Protein AF-A0A117P549-F1 (afdb_monomer_lite)

Secondary structure (DSSP, 8-state):
--EEEEESBTTBS-BTTB--EEEE----SSSS-----------S-------SSS------TT-PPP----PPPEEETTEEEEEEESEETTEE-----SS---EEEEEEPPPP---PPPP-

Organism: NCBI:txid146536

Foldseek 3Di:
DDKDWPAPDPVHQDDFQRRTDIDDDPDDCVVPVGDDDDDDDDPPDDDDDDDPDDDDDDAHPVRDDDPDDDFDWDDDPQKTKGWCAQDDPHDGHPDDDPGHDTDMDIDHDDPPPPPPDPDD

Sequence (120 aa):
MTVRRTLPHRTRTLIGAWCFADHYGPNDVAATRGMDVPPHPHTGLQTVSRLFSGEVEHTDSLGTPFQHHVPEPLRIDGAEIRVFLGSLAGDTSPVRTFTPLLGAEIVLATARDDHPSPGR

pLDDT: mean 89.38, std 12.5, range [43.31, 97.88]

InterPro domains:
  IPR003829 Pirin, N-terminal domain [PF02678] (3-64)
  IPR011051 RmlC-like cupin domain superfamily [SSF51182] (2-110)
  IPR014710 RmlC-like jelly roll fold [G3DSA:2.60.120.10] (1-80)

Radius of gyration: 18.49 Å; chains: 1; bounding box: 57×47×37 Å

Structure (mmCIF, N/CA/C/O backbone):
data_AF-A0A117P549-F1
#
_entry.id   AF-A0A117P549-F1
#
loop_
_atom_site.group_PDB
_atom_site.id
_atom_site.type_symbol
_atom_site.label_atom_id
_atom_site.label_alt_id
_atom_site.label_comp_id
_atom_site.label_asym_id
_atom_site.label_entity_id
_atom_site.label_seq_id
_atom_site.pdbx_PDB_ins_code
_atom_site.Cartn_x
_atom_site.Cartn_y
_atom_site.Cartn_z
_atom_site.occupancy
_atom_site.B_iso_or_equiv
_atom_site.auth_seq_id
_atom_site.auth_comp_id
_atom_site.auth_asym_id
_atom_site.auth_atom_id
_atom_site.pdbx_PDB_model_num
ATOM 1 N N . MET A 1 1 ? -0.334 -9.381 -15.496 1.00 83.31 1 MET A N 1
ATOM 2 C CA . MET A 1 1 ? -1.023 -9.403 -14.187 1.00 83.31 1 MET A CA 1
ATOM 3 C C . MET A 1 1 ? -2.208 -8.445 -14.224 1.00 83.31 1 MET A C 1
ATOM 5 O O . MET A 1 1 ? -2.110 -7.431 -14.908 1.00 83.31 1 MET A O 1
ATOM 9 N N . THR A 1 2 ? -3.317 -8.747 -13.547 1.00 88.69 2 THR A N 1
ATOM 10 C CA . THR A 1 2 ? -4.455 -7.815 -13.450 1.00 88.69 2 THR A CA 1
ATOM 11 C C . THR A 1 2 ? -4.178 -6.786 -12.360 1.00 88.69 2 THR A C 1
ATOM 13 O O . THR A 1 2 ? -3.831 -7.160 -11.242 1.00 88.69 2 THR A O 1
ATOM 16 N N . VAL A 1 3 ? -4.366 -5.504 -12.672 1.00 93.12 3 VAL A N 1
ATOM 17 C CA . VAL A 1 3 ? -4.190 -4.393 -11.726 1.00 93.12 3 VAL A CA 1
ATOM 18 C C . VAL A 1 3 ? -5.505 -3.637 -11.606 1.00 93.12 3 VAL A C 1
ATOM 20 O O . VAL A 1 3 ? -6.098 -3.257 -12.616 1.00 93.12 3 VAL A O 1
ATOM 23 N N . ARG A 1 4 ? -5.977 -3.431 -10.376 1.00 95.44 4 ARG A N 1
ATOM 24 C CA . ARG A 1 4 ? -7.159 -2.618 -10.070 1.00 95.44 4 ARG A CA 1
ATOM 25 C C . ARG A 1 4 ? -6.724 -1.367 -9.322 1.00 95.44 4 ARG A C 1
ATOM 27 O O . ARG A 1 4 ? -6.183 -1.475 -8.225 1.00 95.44 4 ARG A O 1
ATOM 34 N N . ARG A 1 5 ? -6.993 -0.197 -9.900 1.00 96.88 5 ARG A N 1
ATOM 35 C CA . ARG A 1 5 ? -6.674 1.095 -9.288 1.00 96.88 5 ARG A CA 1
ATOM 36 C C . ARG A 1 5 ? -7.816 1.607 -8.424 1.00 96.88 5 ARG A C 1
ATOM 38 O O . ARG A 1 5 ? -8.927 1.791 -8.916 1.00 96.88 5 ARG A O 1
ATOM 45 N N . THR A 1 6 ? -7.516 1.884 -7.161 1.00 96.69 6 THR A N 1
ATOM 46 C CA . THR A 1 6 ? -8.435 2.498 -6.192 1.00 96.69 6 THR A CA 1
ATOM 47 C C . THR A 1 6 ? -8.219 4.008 -6.099 1.00 96.69 6 THR A C 1
ATOM 49 O O . THR A 1 6 ? -9.191 4.760 -6.033 1.00 96.69 6 THR A O 1
ATOM 52 N N . LEU A 1 7 ? -6.959 4.460 -6.111 1.00 97.75 7 LEU A N 1
ATOM 53 C CA . LEU A 1 7 ? -6.581 5.876 -6.130 1.00 97.75 7 LEU A CA 1
ATOM 54 C C . LEU A 1 7 ? -5.518 6.138 -7.209 1.00 97.75 7 LEU A C 1
ATOM 56 O O . LEU A 1 7 ? -4.622 5.310 -7.374 1.00 97.75 7 LEU A O 1
ATOM 60 N N . PRO A 1 8 ? -5.553 7.298 -7.883 1.00 97.62 8 PRO A N 1
ATOM 61 C CA . PRO A 1 8 ? -6.646 8.271 -7.876 1.00 97.62 8 PRO A CA 1
ATOM 62 C C . PRO A 1 8 ? -7.892 7.741 -8.608 1.00 97.62 8 PRO A C 1
ATOM 64 O O . PRO A 1 8 ? -7.797 6.963 -9.555 1.00 97.62 8 PRO A O 1
ATOM 67 N N . HIS A 1 9 ? -9.070 8.205 -8.195 1.00 96.75 9 HIS A N 1
ATOM 68 C CA . HIS A 1 9 ? -10.345 7.968 -8.870 1.00 96.75 9 HIS A CA 1
ATOM 69 C C . HIS A 1 9 ? -11.087 9.297 -9.079 1.00 96.75 9 HIS A C 1
ATOM 71 O O . HIS A 1 9 ? -10.881 10.251 -8.330 1.00 96.75 9 HIS A O 1
ATOM 77 N N . ARG A 1 10 ? -11.999 9.372 -10.063 1.00 95.94 10 ARG A N 1
ATOM 78 C CA . ARG A 1 10 ? -12.705 10.621 -10.439 1.00 95.94 10 ARG A CA 1
ATOM 79 C C . ARG A 1 10 ? -13.374 11.355 -9.268 1.00 95.94 10 ARG A C 1
ATOM 81 O O . ARG A 1 10 ? -13.478 12.571 -9.287 1.00 95.94 10 ARG A O 1
ATOM 88 N N . THR A 1 11 ? -13.849 10.613 -8.267 1.00 96.81 11 THR A N 1
ATOM 89 C CA . THR A 1 11 ? -14.560 11.151 -7.096 1.00 96.81 11 THR A CA 1
ATOM 90 C C . THR A 1 11 ? -13.676 11.301 -5.861 1.00 96.81 11 THR A C 1
ATOM 92 O O . THR A 1 11 ? -14.129 11.847 -4.860 1.00 96.81 11 THR A O 1
ATOM 95 N N . ARG A 1 12 ? -12.440 10.788 -5.895 1.00 96.88 12 ARG A N 1
ATOM 96 C CA . ARG A 1 12 ? -11.494 10.862 -4.782 1.00 96.88 12 ARG A CA 1
ATOM 97 C C . ARG A 1 12 ? -10.077 10.619 -5.276 1.00 96.88 12 ARG A C 1
ATOM 99 O O . ARG A 1 12 ? -9.736 9.517 -5.701 1.00 96.88 12 ARG A O 1
ATOM 106 N N . THR A 1 13 ? -9.257 11.654 -5.196 1.00 97.06 13 THR A N 1
ATOM 107 C CA . THR A 1 13 ? -7.859 11.623 -5.636 1.00 97.06 13 THR A CA 1
ATOM 108 C C . THR A 1 13 ? -6.899 11.280 -4.502 1.00 97.06 13 THR A C 1
ATOM 110 O O . THR A 1 13 ? -5.872 10.670 -4.769 1.00 97.06 13 THR A O 1
ATOM 113 N N . LEU A 1 14 ? -7.249 11.620 -3.254 1.00 97.31 14 LEU A N 1
ATOM 114 C CA . LEU A 1 14 ? -6.416 11.434 -2.064 1.00 97.31 14 LEU A CA 1
ATOM 115 C C . LEU A 1 14 ? -7.214 10.852 -0.883 1.00 97.31 14 LEU A C 1
ATOM 117 O O . LEU A 1 14 ? -8.428 11.052 -0.781 1.00 97.31 14 LEU A O 1
ATOM 121 N N . ILE A 1 15 ? -6.510 10.206 0.050 1.00 96.94 15 ILE A N 1
ATOM 122 C CA . ILE A 1 15 ? -6.958 9.943 1.430 1.00 96.94 15 ILE A CA 1
ATOM 123 C C . ILE A 1 15 ? -5.795 10.288 2.366 1.00 96.94 15 ILE A C 1
ATOM 125 O O . ILE A 1 15 ? -4.831 9.533 2.464 1.00 96.94 15 ILE A O 1
ATOM 129 N N . GLY A 1 16 ? -5.847 11.437 3.045 1.00 95.75 16 GLY A N 1
ATOM 130 C CA . GLY A 1 16 ? -4.652 11.953 3.724 1.00 95.75 16 GLY A CA 1
ATOM 131 C C . GLY A 1 16 ? -3.499 12.096 2.721 1.00 95.75 16 GLY A C 1
ATOM 132 O O . GLY A 1 16 ? -3.707 12.646 1.640 1.00 95.75 16 GLY A O 1
ATOM 133 N N . ALA A 1 17 ? -2.318 11.558 3.041 1.00 96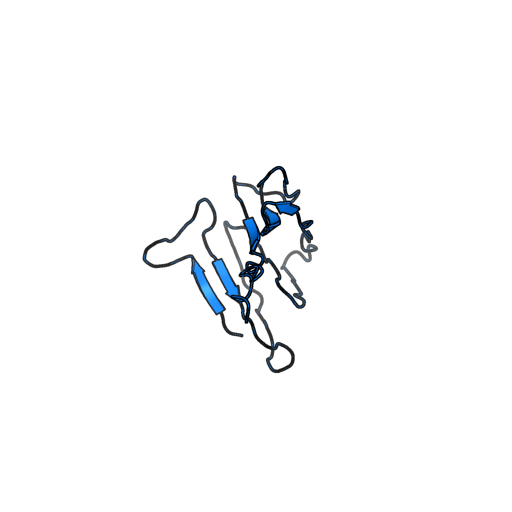.25 17 ALA A N 1
ATOM 134 C CA . ALA A 1 17 ? -1.179 11.551 2.115 1.00 96.25 17 ALA A CA 1
ATOM 135 C C . ALA A 1 17 ? -1.176 10.364 1.120 1.00 96.25 17 ALA A C 1
ATOM 137 O O . ALA A 1 17 ? -0.289 10.286 0.271 1.00 96.25 17 ALA A O 1
ATOM 138 N N . TRP A 1 18 ? -2.161 9.454 1.172 1.00 97.50 18 TRP A N 1
ATOM 139 C CA . TRP A 1 18 ? -2.321 8.401 0.163 1.00 97.50 18 TRP A CA 1
ATOM 140 C C . TRP A 1 18 ? -2.802 9.011 -1.154 1.00 97.50 18 TRP A C 1
ATOM 142 O O . TRP A 1 18 ? -3.971 9.379 -1.276 1.00 97.50 18 TRP A O 1
ATOM 152 N N . CYS A 1 19 ? -1.909 9.109 -2.138 1.00 96.94 19 CYS A N 1
ATOM 153 C CA . CYS A 1 19 ? -2.204 9.684 -3.454 1.00 96.94 19 CYS A CA 1
ATOM 154 C C . CYS A 1 19 ? -2.359 8.654 -4.579 1.00 96.94 19 CYS A C 1
ATOM 156 O O . CYS A 1 19 ? -2.773 8.996 -5.687 1.00 96.94 19 CYS A O 1
ATOM 158 N N . PHE A 1 20 ? -2.048 7.392 -4.291 1.00 97.88 20 PHE A N 1
ATOM 159 C CA . PHE A 1 20 ? -2.083 6.296 -5.245 1.00 97.88 20 PHE A CA 1
ATOM 160 C C . PHE A 1 20 ? -2.295 4.973 -4.506 1.00 97.88 20 PHE A C 1
ATOM 162 O O . PHE A 1 20 ? -1.714 4.763 -3.442 1.00 97.88 20 PHE A O 1
ATOM 169 N N . ALA A 1 21 ? -3.132 4.090 -5.050 1.00 97.75 21 ALA A N 1
ATOM 170 C CA . ALA A 1 21 ? -3.383 2.774 -4.471 1.00 97.75 21 ALA A CA 1
ATOM 171 C C . ALA A 1 21 ? -3.831 1.793 -5.557 1.00 97.75 21 ALA A C 1
ATOM 173 O O . ALA A 1 21 ? -4.922 1.947 -6.113 1.00 97.75 21 ALA A O 1
ATOM 174 N N . ASP A 1 22 ? -3.012 0.772 -5.800 1.00 97.12 22 ASP A N 1
ATOM 175 C CA . ASP A 1 22 ? -3.279 -0.316 -6.741 1.00 97.12 22 ASP A CA 1
ATOM 176 C C . ASP A 1 22 ? -3.339 -1.660 -6.004 1.00 97.12 22 ASP A C 1
ATOM 178 O O . ASP A 1 22 ? -2.534 -1.936 -5.116 1.00 97.12 22 ASP A O 1
ATOM 182 N N . HIS A 1 23 ? -4.277 -2.516 -6.410 1.00 96.06 23 HIS A N 1
ATOM 183 C CA . HIS A 1 23 ? -4.351 -3.919 -6.013 1.00 96.06 23 HIS A CA 1
ATOM 184 C C . HIS A 1 23 ? -3.960 -4.787 -7.212 1.00 96.06 23 HIS A C 1
ATOM 186 O O . HIS A 1 23 ? -4.644 -4.802 -8.239 1.00 96.06 23 HIS A O 1
ATOM 192 N N . TYR A 1 24 ? -2.870 -5.534 -7.060 1.00 93.75 24 TYR A N 1
ATOM 193 C CA . TYR A 1 24 ? -2.371 -6.488 -8.042 1.00 93.75 24 TYR A CA 1
ATOM 194 C C . TYR A 1 24 ? -2.887 -7.900 -7.732 1.00 93.75 24 TYR A C 1
ATOM 196 O O . TYR A 1 24 ? -2.667 -8.411 -6.638 1.00 93.75 24 TYR A O 1
ATOM 204 N N . GLY A 1 25 ? -3.550 -8.548 -8.693 1.00 91.94 25 GLY A N 1
ATOM 205 C CA . GLY A 1 25 ? -4.054 -9.916 -8.538 1.00 91.94 25 GLY A CA 1
ATOM 206 C C . GLY A 1 25 ? -5.458 -10.036 -7.917 1.00 91.94 25 GLY A C 1
ATOM 207 O O . GLY A 1 25 ? -6.276 -9.118 -8.054 1.00 91.94 25 GLY A O 1
ATOM 208 N N . PRO A 1 26 ? -5.792 -11.195 -7.315 1.00 91.75 26 PRO A N 1
ATOM 209 C CA . PRO A 1 26 ? -4.972 -12.410 -7.255 1.00 91.75 26 PRO A CA 1
ATOM 210 C C . PRO A 1 26 ? -4.731 -12.998 -8.655 1.00 91.75 26 PRO A C 1
ATOM 212 O O . PRO A 1 26 ? -5.613 -12.970 -9.512 1.00 91.75 26 PRO A O 1
ATOM 215 N N . ASN A 1 27 ? -3.527 -13.509 -8.905 1.00 88.69 27 ASN A N 1
ATOM 216 C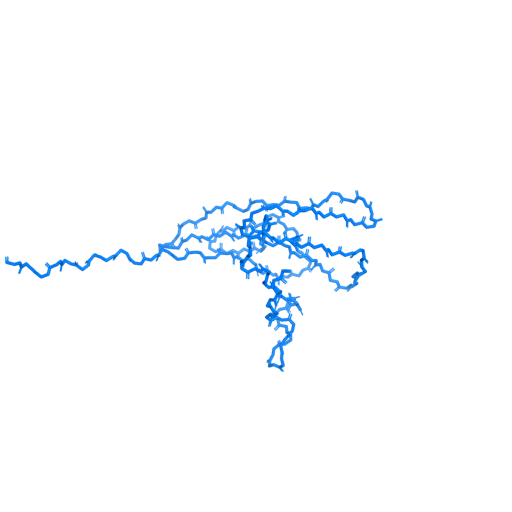 CA . ASN A 1 27 ? -3.169 -14.207 -10.138 1.00 88.69 27 ASN A CA 1
ATOM 217 C C . ASN A 1 27 ? -2.239 -15.376 -9.799 1.00 88.69 27 ASN A C 1
ATOM 219 O O . ASN A 1 27 ? -1.391 -15.241 -8.922 1.00 88.69 27 ASN A O 1
ATOM 223 N N . ASP A 1 28 ? -2.363 -16.485 -10.527 1.00 88.44 28 ASP A N 1
ATOM 224 C CA . ASP A 1 28 ? -1.338 -17.526 -10.525 1.00 88.44 28 ASP A CA 1
ATOM 225 C C . ASP A 1 28 ? -0.108 -17.002 -11.284 1.00 88.44 28 ASP A C 1
ATOM 227 O O . ASP A 1 28 ? -0.135 -16.797 -12.503 1.00 88.44 28 ASP A O 1
ATOM 231 N N . VAL A 1 29 ? 0.955 -16.702 -10.541 1.00 86.38 29 VAL A N 1
ATOM 232 C CA . VAL A 1 29 ? 2.215 -16.183 -11.088 1.00 86.38 29 VAL A CA 1
ATOM 233 C C . VAL A 1 29 ? 3.125 -17.278 -11.636 1.00 86.38 29 VAL A C 1
ATOM 235 O O . VAL A 1 29 ? 4.099 -16.944 -12.289 1.00 86.38 29 VAL A O 1
ATOM 238 N N . ALA A 1 30 ? 2.821 -18.561 -11.422 1.00 85.38 30 ALA A N 1
ATOM 239 C CA . ALA A 1 30 ? 3.507 -19.650 -12.116 1.00 85.38 30 ALA A CA 1
ATOM 240 C C . ALA A 1 30 ? 2.935 -19.839 -13.531 1.00 85.38 30 ALA A C 1
ATOM 242 O O . ALA A 1 30 ? 3.664 -20.151 -14.470 1.00 85.38 30 ALA A O 1
ATOM 243 N N . ALA A 1 31 ? 1.630 -19.602 -13.697 1.00 86.94 31 ALA A N 1
ATOM 244 C CA . ALA A 1 31 ? 0.952 -19.641 -14.994 1.00 86.94 31 ALA A CA 1
ATOM 245 C C . ALA A 1 31 ? 1.031 -18.315 -15.779 1.00 86.94 31 ALA A C 1
ATOM 247 O O . ALA A 1 31 ? 0.660 -18.254 -16.952 1.00 86.94 31 ALA A O 1
ATOM 248 N N . THR A 1 32 ? 1.487 -17.232 -15.147 1.00 79.38 32 THR A N 1
ATOM 249 C CA . THR A 1 32 ? 1.677 -15.917 -15.777 1.00 79.38 32 THR A CA 1
ATOM 250 C C . THR A 1 32 ? 3.121 -15.453 -15.595 1.00 79.38 32 THR A C 1
ATOM 252 O O . THR A 1 32 ? 3.864 -16.035 -14.829 1.00 79.38 32 THR A O 1
ATOM 255 N N . ARG A 1 33 ? 3.557 -14.381 -16.266 1.00 82.88 33 ARG A N 1
ATOM 256 C CA . ARG A 1 33 ? 4.902 -13.808 -16.030 1.00 82.88 33 ARG A CA 1
ATOM 257 C C . ARG A 1 33 ? 5.005 -13.019 -14.706 1.00 82.88 33 ARG A C 1
ATOM 259 O O . ARG A 1 33 ? 6.024 -12.397 -14.444 1.00 82.88 33 ARG A O 1
ATOM 266 N N . GLY A 1 34 ? 3.944 -12.985 -13.896 1.00 87.69 34 GLY A N 1
ATOM 267 C CA . GLY A 1 34 ? 3.893 -12.165 -12.685 1.00 87.69 34 GLY A CA 1
ATOM 268 C C . GLY A 1 34 ? 3.955 -10.657 -12.963 1.00 87.69 34 GLY A C 1
ATOM 269 O O . GLY A 1 34 ? 3.470 -10.173 -13.995 1.00 87.69 34 GLY A O 1
ATOM 270 N N . MET A 1 35 ? 4.493 -9.916 -11.994 1.00 90.12 35 MET A N 1
ATOM 271 C CA . MET A 1 35 ? 4.798 -8.490 -12.097 1.00 90.12 35 MET A CA 1
ATOM 272 C C . MET A 1 35 ? 6.221 -8.325 -12.647 1.00 90.12 35 MET A C 1
ATOM 274 O O . MET A 1 35 ? 7.167 -8.789 -12.027 1.00 90.12 35 MET A O 1
ATOM 278 N N . ASP A 1 36 ? 6.362 -7.643 -13.784 1.00 91.56 36 ASP A N 1
ATOM 279 C CA . ASP A 1 36 ? 7.651 -7.275 -14.384 1.00 91.56 36 ASP A CA 1
ATOM 280 C C . ASP A 1 36 ? 7.576 -5.783 -14.734 1.00 91.56 36 ASP A C 1
ATOM 282 O O . ASP A 1 36 ? 6.900 -5.391 -15.692 1.00 91.56 36 ASP A O 1
ATOM 286 N N . VAL A 1 37 ? 8.141 -4.940 -13.865 1.00 92.75 37 VAL A N 1
ATOM 287 C CA . VAL A 1 37 ? 8.048 -3.477 -13.955 1.00 92.75 37 VAL A CA 1
ATOM 288 C C . VAL A 1 37 ? 9.437 -2.917 -14.268 1.00 92.75 37 VAL A C 1
ATOM 290 O O . VAL A 1 37 ? 10.304 -2.945 -13.394 1.00 92.75 37 VAL A O 1
ATOM 293 N N . PRO A 1 38 ? 9.662 -2.382 -15.485 1.00 95.00 38 PRO A N 1
ATOM 294 C CA . PRO A 1 38 ? 10.951 -1.814 -15.865 1.00 95.00 38 PRO A CA 1
ATOM 295 C C . PRO A 1 38 ? 11.358 -0.615 -14.993 1.00 95.00 38 PRO A C 1
ATOM 297 O O . PRO A 1 38 ? 10.496 0.012 -14.363 1.00 95.00 38 PRO A O 1
ATOM 300 N N . PRO A 1 39 ? 12.649 -0.228 -15.002 1.00 96.31 39 PRO A N 1
ATOM 301 C CA . PRO A 1 39 ? 13.116 0.976 -14.324 1.00 96.31 39 PRO A CA 1
ATOM 302 C C . PRO A 1 39 ? 12.290 2.211 -14.703 1.00 96.31 39 PRO A C 1
ATOM 304 O O . PRO A 1 39 ? 12.100 2.510 -15.883 1.00 96.31 39 PRO A O 1
ATOM 307 N N . HIS A 1 40 ? 11.806 2.936 -13.697 1.00 96.94 40 HIS A N 1
ATOM 308 C CA . HIS A 1 40 ? 11.028 4.159 -13.873 1.00 96.94 40 HIS A CA 1
ATOM 309 C C . HIS A 1 40 ? 11.234 5.104 -12.679 1.00 96.94 40 HIS A C 1
ATOM 311 O O . HIS A 1 40 ? 11.465 4.639 -11.560 1.00 96.94 40 HIS A O 1
ATOM 317 N N . PRO A 1 41 ? 11.172 6.429 -12.892 1.00 96.38 41 PRO A N 1
ATOM 318 C CA . PRO A 1 41 ? 11.383 7.395 -11.824 1.00 96.38 41 PRO A CA 1
ATOM 319 C C . PRO A 1 41 ? 10.110 7.635 -11.003 1.00 96.38 41 PRO A C 1
ATOM 321 O O . PRO A 1 41 ? 8.994 7.572 -11.519 1.00 96.38 41 PRO A O 1
ATOM 324 N N . HIS A 1 42 ? 10.306 8.031 -9.746 1.00 95.25 42 HIS A N 1
ATOM 325 C CA . HIS A 1 42 ? 9.291 8.647 -8.889 1.00 95.25 42 HIS A CA 1
ATOM 326 C C . HIS A 1 42 ? 9.841 9.942 -8.299 1.00 95.25 42 HIS A C 1
ATOM 328 O O . HIS A 1 42 ? 11.050 10.094 -8.133 1.00 95.25 42 HIS A O 1
ATOM 334 N N . THR A 1 43 ? 8.960 10.879 -7.963 1.00 96.31 43 THR A N 1
ATOM 335 C CA . THR A 1 43 ? 9.334 12.109 -7.257 1.00 96.31 43 THR A CA 1
ATOM 336 C C . THR A 1 43 ? 8.204 12.566 -6.344 1.00 96.31 43 THR A C 1
ATOM 338 O O . THR A 1 43 ? 7.032 12.345 -6.646 1.00 96.31 43 THR A O 1
ATOM 341 N N . GLY A 1 44 ? 8.554 13.186 -5.216 1.00 94.69 44 GLY A N 1
ATOM 342 C CA . GLY A 1 44 ? 7.586 13.761 -4.278 1.00 94.69 44 GLY A CA 1
ATOM 343 C C . GLY A 1 44 ? 6.694 12.752 -3.541 1.00 94.69 44 GLY A C 1
ATOM 344 O O . GLY A 1 44 ? 5.655 13.152 -3.024 1.00 94.69 44 GLY A O 1
ATOM 345 N N . LEU A 1 45 ? 7.062 11.465 -3.495 1.00 95.19 45 LEU A N 1
ATOM 346 C CA . LEU A 1 45 ? 6.270 10.409 -2.852 1.00 95.19 45 LEU A CA 1
ATOM 347 C C . LEU A 1 45 ? 7.137 9.315 -2.211 1.00 95.19 45 LEU A C 1
ATOM 349 O O . LEU A 1 45 ? 8.335 9.222 -2.477 1.00 95.19 45 LEU A O 1
ATOM 353 N N . GLN A 1 46 ? 6.505 8.479 -1.382 1.00 92.94 46 GLN A N 1
ATOM 354 C CA . GLN A 1 46 ? 7.043 7.204 -0.901 1.00 92.94 46 GLN A CA 1
ATOM 355 C C . GLN A 1 46 ? 6.173 6.060 -1.432 1.00 92.94 46 GLN A C 1
ATOM 357 O O . GLN A 1 46 ? 4.945 6.155 -1.389 1.00 92.94 46 GLN A O 1
ATOM 362 N N . THR A 1 47 ? 6.797 4.975 -1.890 1.00 94.12 47 THR A N 1
ATOM 363 C CA . THR A 1 47 ? 6.090 3.773 -2.354 1.00 94.12 47 THR A CA 1
ATOM 364 C C . THR A 1 47 ? 6.067 2.722 -1.253 1.00 94.12 47 THR A C 1
ATOM 366 O O . THR A 1 47 ? 7.084 2.458 -0.616 1.00 94.12 47 THR A O 1
ATOM 369 N N . VAL A 1 48 ? 4.906 2.106 -1.044 1.00 94.69 48 VAL A N 1
ATOM 370 C CA . VAL A 1 48 ? 4.705 1.033 -0.066 1.00 94.69 48 VAL A CA 1
ATOM 371 C C . VAL A 1 48 ? 4.067 -0.149 -0.781 1.00 94.69 48 VAL A C 1
ATOM 373 O O . VAL A 1 48 ? 3.040 0.011 -1.438 1.00 94.69 48 VAL A O 1
ATOM 376 N N . SER A 1 49 ? 4.648 -1.336 -0.608 1.00 94.25 49 SER A N 1
ATOM 377 C CA . SER A 1 49 ? 4.124 -2.594 -1.146 1.00 94.25 49 SER A CA 1
ATOM 378 C C . SER A 1 49 ? 3.742 -3.527 0.003 1.00 94.25 49 SER A C 1
ATOM 380 O O . SER A 1 49 ? 4.611 -4.012 0.724 1.00 94.25 49 SER A O 1
ATOM 382 N N . ARG A 1 50 ? 2.442 -3.801 0.176 1.00 94.62 50 ARG A N 1
ATOM 383 C CA . ARG A 1 50 ? 1.940 -4.839 1.094 1.00 94.62 50 ARG A CA 1
ATOM 384 C C . ARG A 1 50 ? 1.703 -6.124 0.304 1.00 94.62 50 ARG A C 1
ATOM 386 O O . ARG A 1 50 ? 0.805 -6.179 -0.532 1.00 94.62 50 ARG A O 1
ATOM 393 N N . LEU A 1 51 ? 2.495 -7.155 0.587 1.00 93.75 51 LEU A N 1
ATOM 394 C CA . LEU A 1 51 ? 2.419 -8.437 -0.112 1.00 93.75 51 LEU A CA 1
ATOM 395 C C . LEU A 1 51 ? 1.506 -9.436 0.611 1.00 93.75 51 LEU A C 1
ATOM 397 O O . LEU A 1 51 ? 1.859 -9.945 1.671 1.00 93.75 51 LEU A O 1
ATOM 401 N N . PHE A 1 52 ? 0.342 -9.738 0.039 1.00 91.81 52 PHE A N 1
ATOM 402 C CA . PHE A 1 52 ? -0.586 -10.717 0.621 1.00 91.81 52 PHE A CA 1
ATOM 403 C C . PHE A 1 52 ? -0.042 -12.153 0.565 1.00 91.81 52 PHE A C 1
ATOM 405 O O . PHE A 1 52 ? -0.176 -12.901 1.527 1.00 91.81 52 PHE A O 1
ATOM 412 N N . SER A 1 53 ? 0.566 -12.538 -0.559 1.00 90.12 53 SER A N 1
ATOM 413 C CA . SER A 1 53 ? 1.198 -13.846 -0.772 1.00 90.12 53 SER A CA 1
ATOM 414 C C . SER A 1 53 ? 2.203 -13.769 -1.925 1.00 90.12 53 SER A C 1
ATOM 416 O O . SER A 1 53 ? 2.114 -12.859 -2.753 1.00 90.12 53 SER A O 1
ATOM 418 N N . GLY A 1 54 ? 3.132 -14.724 -1.983 1.00 91.38 54 GLY A N 1
ATOM 419 C CA . GLY A 1 54 ? 4.195 -14.772 -2.988 1.00 91.38 54 GLY A CA 1
ATOM 420 C C . GLY A 1 54 ? 5.438 -13.989 -2.573 1.00 91.38 54 GLY A C 1
ATOM 421 O O . GLY A 1 54 ? 5.668 -13.765 -1.386 1.00 91.38 54 GLY A O 1
ATOM 422 N N . GLU A 1 55 ? 6.225 -13.576 -3.565 1.00 90.62 55 GLU A N 1
ATOM 423 C CA . GLU A 1 55 ? 7.497 -12.871 -3.392 1.00 90.62 55 GLU A CA 1
ATOM 424 C C . GLU A 1 55 ? 7.587 -11.698 -4.376 1.00 90.62 55 GLU A C 1
ATOM 426 O O . GLU A 1 55 ? 6.989 -11.728 -5.455 1.00 90.62 55 GLU A O 1
ATOM 431 N N . VAL A 1 56 ? 8.318 -10.650 -3.990 1.00 90.00 56 VAL A N 1
ATOM 432 C CA . VAL A 1 56 ? 8.600 -9.485 -4.835 1.00 90.00 56 VAL A CA 1
ATOM 433 C C . VAL A 1 56 ? 10.056 -9.094 -4.643 1.00 90.00 56 VAL A C 1
ATOM 435 O O . VAL A 1 56 ? 10.490 -8.838 -3.521 1.00 90.00 56 VAL A O 1
ATOM 438 N N . GLU A 1 57 ? 10.785 -9.003 -5.748 1.00 90.94 57 GLU A N 1
ATOM 439 C CA . GLU A 1 57 ? 12.110 -8.398 -5.786 1.00 90.94 57 GLU A CA 1
ATOM 440 C C . GLU A 1 57 ? 11.985 -6.914 -6.147 1.00 90.94 57 GLU A C 1
ATOM 442 O O . GLU A 1 57 ? 11.207 -6.530 -7.024 1.00 90.94 57 GLU A O 1
ATOM 447 N N . HIS A 1 58 ? 12.742 -6.066 -5.453 1.00 91.12 58 HIS A N 1
ATOM 448 C CA . HIS A 1 58 ? 12.808 -4.638 -5.728 1.00 91.12 58 HIS A CA 1
ATOM 449 C C . HIS A 1 58 ? 14.259 -4.215 -5.934 1.00 91.12 58 HIS A C 1
ATOM 451 O O . HIS A 1 58 ? 15.124 -4.504 -5.109 1.00 91.12 58 HIS A O 1
ATOM 457 N N . THR A 1 59 ? 14.502 -3.485 -7.018 1.00 91.25 59 THR A N 1
ATOM 458 C CA . THR A 1 59 ? 15.787 -2.854 -7.317 1.00 91.25 59 THR A CA 1
ATOM 459 C C . THR A 1 59 ? 15.545 -1.384 -7.628 1.00 91.25 59 THR A C 1
ATOM 461 O O . THR A 1 59 ? 14.657 -1.052 -8.415 1.00 91.25 59 THR A O 1
ATOM 464 N N . ASP A 1 60 ? 16.345 -0.507 -7.026 1.00 92.50 60 ASP A N 1
ATOM 465 C CA . ASP A 1 60 ? 16.310 0.933 -7.266 1.00 92.50 60 ASP A CA 1
ATOM 466 C C . ASP A 1 60 ? 17.632 1.451 -7.857 1.00 92.50 60 ASP A C 1
ATOM 468 O O . ASP A 1 60 ? 18.621 0.727 -7.985 1.00 92.50 60 ASP A O 1
ATOM 472 N N . SER A 1 61 ? 17.649 2.728 -8.245 1.00 93.12 61 SER A N 1
ATOM 473 C CA . SER A 1 61 ? 18.829 3.377 -8.827 1.00 93.12 61 SER A CA 1
ATOM 474 C C . SER A 1 61 ? 19.956 3.647 -7.826 1.00 93.12 61 SER A C 1
ATOM 476 O O . SER A 1 61 ? 21.039 4.051 -8.240 1.00 93.12 61 SER A O 1
ATOM 478 N N . LEU A 1 62 ? 19.704 3.501 -6.524 1.00 91.69 62 LEU A N 1
ATOM 479 C CA . LEU A 1 62 ? 20.684 3.733 -5.462 1.00 91.69 62 LEU A CA 1
ATOM 480 C C . LEU A 1 62 ? 21.333 2.427 -4.979 1.00 91.69 62 LEU A C 1
ATOM 482 O O . LEU A 1 62 ? 22.276 2.483 -4.194 1.00 91.69 62 LEU A O 1
ATOM 486 N N . GLY A 1 63 ? 20.833 1.266 -5.415 1.00 84.38 63 GLY A N 1
ATOM 487 C CA . GLY A 1 63 ? 21.249 -0.040 -4.906 1.00 84.38 63 GLY A CA 1
ATOM 488 C C . GLY A 1 63 ? 20.942 -0.217 -3.416 1.00 84.38 63 GLY A C 1
ATOM 489 O O . GLY A 1 63 ? 21.621 -0.990 -2.739 1.00 84.38 63 GLY A O 1
ATOM 490 N N . THR A 1 64 ? 19.978 0.539 -2.878 1.00 77.00 64 THR A N 1
ATOM 491 C CA . THR A 1 64 ? 19.669 0.536 -1.443 1.00 77.00 64 THR A CA 1
ATOM 492 C C . THR A 1 64 ? 18.799 -0.677 -1.099 1.00 77.00 64 THR A C 1
ATOM 494 O O . THR A 1 64 ? 17.891 -1.016 -1.859 1.00 77.00 64 THR A O 1
ATOM 497 N N . PRO A 1 65 ? 19.034 -1.357 0.039 1.00 67.44 65 PRO A N 1
ATOM 498 C CA . PRO A 1 65 ? 18.157 -2.437 0.466 1.00 67.44 65 PRO A CA 1
ATOM 499 C C . PRO A 1 65 ? 16.757 -1.907 0.798 1.00 67.44 65 PRO A C 1
ATOM 501 O O . PRO A 1 65 ? 16.593 -0.916 1.512 1.00 67.44 65 PRO A O 1
ATOM 504 N N . PHE A 1 66 ? 15.741 -2.611 0.303 1.00 80.06 66 PHE A N 1
ATOM 505 C CA . PHE A 1 66 ? 14.336 -2.369 0.617 1.00 80.06 66 PHE A CA 1
ATOM 506 C C . PHE A 1 66 ? 14.095 -2.421 2.136 1.00 80.06 66 PHE A C 1
ATOM 508 O O . PHE A 1 66 ? 14.490 -3.383 2.801 1.00 80.06 66 PHE A O 1
ATOM 515 N N . GLN A 1 67 ? 13.412 -1.415 2.699 1.00 84.88 67 GLN A N 1
ATOM 516 C CA . GLN A 1 67 ? 12.961 -1.485 4.089 1.00 84.88 67 GLN A CA 1
ATOM 517 C C . GLN A 1 67 ? 11.838 -2.523 4.203 1.00 84.88 67 GLN A C 1
ATOM 519 O O . GLN A 1 67 ? 10.673 -2.239 3.930 1.00 84.88 67 GLN A O 1
ATOM 524 N N . HIS A 1 68 ? 12.199 -3.726 4.638 1.00 90.00 68 HIS A N 1
ATOM 525 C CA . HIS A 1 68 ? 11.264 -4.816 4.870 1.00 90.00 68 HIS A CA 1
ATOM 526 C C . HIS A 1 68 ? 10.773 -4.818 6.322 1.00 90.00 68 HIS A C 1
ATOM 528 O O . HIS A 1 68 ? 11.568 -4.780 7.262 1.00 90.00 68 HIS A O 1
ATOM 534 N N . HIS A 1 69 ? 9.458 -4.890 6.509 1.00 92.38 69 HIS A N 1
ATOM 535 C CA . HIS A 1 69 ? 8.833 -5.059 7.815 1.00 92.38 69 HIS A CA 1
ATOM 536 C C . HIS A 1 69 ? 7.683 -6.060 7.704 1.00 92.38 69 HIS A C 1
ATOM 538 O O . HIS A 1 69 ? 6.798 -5.903 6.862 1.00 92.38 69 HIS A O 1
ATOM 544 N N . VAL A 1 70 ? 7.703 -7.073 8.572 1.00 94.62 70 VAL A N 1
ATOM 545 C CA . VAL A 1 70 ? 6.616 -8.041 8.723 1.00 94.62 70 VAL A CA 1
ATOM 546 C C . VAL A 1 70 ? 5.815 -7.640 9.963 1.00 94.62 70 VAL A C 1
ATOM 548 O O . VAL A 1 70 ? 6.358 -7.724 11.064 1.00 94.62 70 VAL A O 1
ATOM 551 N N . PRO A 1 71 ? 4.570 -7.162 9.807 1.00 95.31 71 PRO A N 1
ATOM 552 C CA . PRO A 1 71 ? 3.735 -6.795 10.942 1.00 95.31 71 PRO A CA 1
ATOM 553 C C . PRO A 1 71 ? 3.240 -8.041 11.683 1.00 95.31 71 PRO A C 1
ATOM 555 O O . PRO A 1 71 ? 2.764 -8.998 11.060 1.00 95.31 71 PRO A O 1
ATOM 558 N N . GLU A 1 72 ? 3.311 -8.005 13.011 1.00 93.94 72 GLU A N 1
ATOM 559 C CA . GLU A 1 72 ? 2.756 -9.053 13.866 1.00 93.94 72 GLU A CA 1
ATOM 560 C C . GLU A 1 72 ? 1.216 -9.000 13.852 1.00 93.94 72 GLU A C 1
ATOM 562 O O . GLU A 1 72 ? 0.629 -7.914 13.858 1.00 93.94 72 GLU A O 1
ATOM 567 N N . PRO A 1 73 ? 0.521 -10.151 13.802 1.00 94.69 73 PRO A N 1
ATOM 568 C CA . PRO A 1 73 ? -0.933 -10.176 13.829 1.00 94.69 73 PRO A CA 1
ATOM 569 C C . PRO A 1 73 ? -1.476 -9.936 15.243 1.00 94.69 73 PRO A C 1
ATOM 571 O O . PRO A 1 73 ? -1.218 -10.704 16.170 1.00 94.69 73 PRO A O 1
ATOM 574 N N . LEU A 1 74 ? -2.330 -8.926 15.382 1.00 94.56 74 LEU A N 1
ATOM 575 C CA . LEU A 1 74 ? -3.114 -8.642 16.578 1.00 94.56 74 LEU A CA 1
ATOM 576 C C . LEU A 1 74 ? -4.550 -9.144 16.393 1.00 94.56 74 LEU A C 1
ATOM 578 O O . LEU A 1 74 ? -5.211 -8.793 15.418 1.00 94.56 74 LEU A O 1
ATOM 582 N N . ARG A 1 75 ? -5.062 -9.953 17.329 1.00 94.00 75 ARG A N 1
ATOM 583 C CA . ARG A 1 75 ? -6.448 -10.450 17.286 1.00 94.00 75 ARG A CA 1
ATOM 584 C C . ARG A 1 75 ? -7.346 -9.691 18.252 1.00 94.00 75 ARG A C 1
ATOM 586 O O . ARG A 1 75 ? -7.083 -9.694 19.450 1.00 94.00 75 ARG A O 1
ATOM 593 N N . ILE A 1 76 ? -8.410 -9.085 17.729 1.00 91.19 76 ILE A N 1
ATOM 594 C CA . ILE A 1 76 ? -9.406 -8.318 18.490 1.00 91.19 76 ILE A CA 1
ATOM 595 C C . ILE A 1 76 ? -10.786 -8.608 17.902 1.00 91.19 76 ILE A C 1
ATOM 597 O O . ILE A 1 76 ? -10.953 -8.533 16.690 1.00 91.19 76 ILE A O 1
ATOM 601 N N . ASP A 1 77 ? -11.763 -8.947 18.747 1.00 89.06 77 ASP A N 1
ATOM 602 C CA . ASP A 1 77 ? -13.183 -9.093 18.380 1.00 89.06 77 ASP A CA 1
ATOM 603 C C . ASP A 1 77 ? -13.449 -9.954 17.127 1.00 89.06 77 ASP A C 1
ATOM 605 O O . ASP A 1 77 ? -14.287 -9.640 16.286 1.00 89.06 77 ASP A O 1
ATOM 609 N N . GLY A 1 78 ? -12.710 -11.059 16.975 1.00 90.38 78 GLY A N 1
ATOM 610 C CA . GLY A 1 78 ? -12.846 -11.961 15.821 1.00 90.38 78 GLY A CA 1
ATOM 611 C C . GLY A 1 78 ? -12.197 -11.455 14.525 1.00 90.38 78 GLY A C 1
ATOM 612 O O . GLY A 1 78 ? -12.309 -12.116 13.493 1.00 90.38 78 GLY A O 1
ATOM 613 N N . ALA A 1 79 ? -11.489 -10.328 14.566 1.00 94.00 79 ALA A N 1
ATOM 614 C CA . ALA A 1 79 ? -10.647 -9.832 13.489 1.00 94.00 79 ALA A CA 1
ATOM 615 C C . ALA A 1 79 ? -9.164 -10.092 13.781 1.00 94.00 79 ALA A C 1
ATOM 617 O O . ALA A 1 79 ? -8.709 -10.026 14.923 1.00 94.00 79 ALA A O 1
ATOM 618 N N . GLU A 1 80 ? -8.397 -10.351 12.730 1.00 95.69 80 GLU A N 1
ATOM 619 C CA . GLU A 1 80 ? -6.941 -10.357 12.748 1.00 95.69 80 GLU A CA 1
ATOM 620 C C . GLU A 1 80 ? -6.434 -9.111 12.020 1.00 95.69 80 GLU A C 1
ATOM 622 O O . GLU A 1 80 ? -6.744 -8.893 10.849 1.00 95.69 80 GLU A O 1
ATOM 627 N N . ILE A 1 81 ? -5.675 -8.280 12.726 1.00 96.75 81 ILE A N 1
ATOM 628 C CA . ILE A 1 81 ? -5.193 -6.977 12.276 1.00 96.75 81 ILE A CA 1
ATOM 629 C C . ILE A 1 81 ? -3.672 -7.036 12.142 1.00 96.75 81 ILE A C 1
ATOM 631 O O . ILE A 1 81 ? -2.990 -7.530 13.033 1.00 96.75 81 ILE A O 1
ATOM 635 N N . ARG A 1 82 ? -3.131 -6.500 11.049 1.00 97.56 82 ARG A N 1
ATOM 636 C CA . ARG A 1 82 ? -1.690 -6.305 10.840 1.00 97.56 82 ARG A CA 1
ATOM 637 C C . ARG A 1 82 ? -1.418 -4.851 10.492 1.00 97.56 82 ARG A C 1
ATOM 639 O O . ARG A 1 82 ? -1.760 -4.412 9.391 1.00 97.56 82 ARG A O 1
ATOM 646 N N . VAL A 1 83 ? -0.811 -4.102 11.409 1.00 97.69 83 VAL A N 1
ATOM 647 C CA . VAL A 1 83 ? -0.50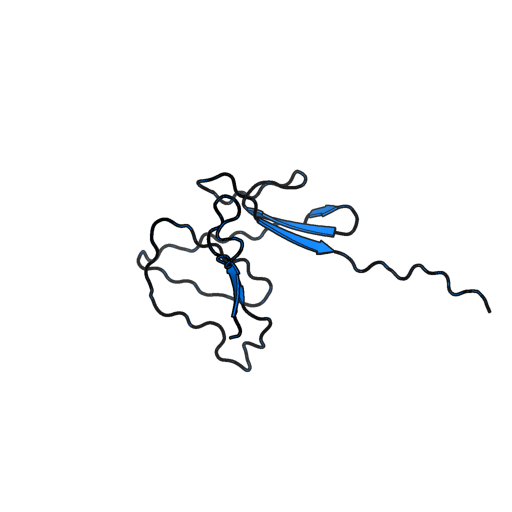3 -2.676 11.218 1.00 97.69 83 VAL A CA 1
ATOM 648 C C . VAL A 1 83 ? 0.862 -2.540 10.552 1.00 97.69 83 VAL A C 1
ATOM 650 O O . VAL A 1 83 ? 1.888 -2.759 11.180 1.00 97.69 83 VAL A O 1
ATOM 653 N N . PHE A 1 84 ? 0.897 -2.176 9.269 1.00 96.44 84 PHE A N 1
ATOM 654 C CA . PHE A 1 84 ? 2.159 -2.026 8.534 1.00 96.44 84 PHE A CA 1
ATOM 655 C C . PHE A 1 84 ? 2.662 -0.576 8.484 1.00 96.44 84 PHE A C 1
ATOM 657 O O . PHE A 1 84 ? 3.856 -0.360 8.283 1.00 96.44 84 PHE A O 1
ATOM 664 N N . LEU A 1 85 ? 1.804 0.421 8.728 1.00 96.94 85 LEU A N 1
ATOM 665 C CA . LEU A 1 85 ? 2.173 1.837 8.867 1.00 96.94 85 LEU A CA 1
ATOM 666 C C . LEU A 1 85 ? 1.310 2.522 9.923 1.00 96.94 85 LEU A C 1
ATOM 668 O O . LEU A 1 85 ? 0.098 2.314 9.939 1.00 96.94 85 LEU A O 1
ATOM 672 N N . GLY A 1 86 ? 1.908 3.405 10.721 1.00 96.88 86 GLY A N 1
ATOM 673 C CA . G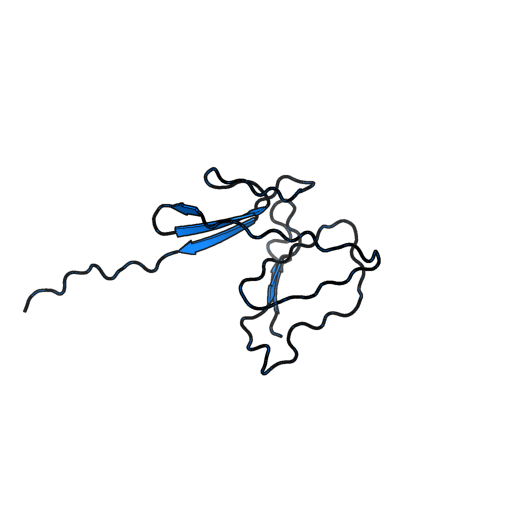LY A 1 86 ? 1.193 4.164 11.748 1.00 96.88 86 GLY A CA 1
ATOM 674 C C . GLY A 1 86 ? 0.780 3.309 12.944 1.00 96.88 86 GLY A C 1
ATOM 675 O O . GLY A 1 86 ? 1.423 2.305 13.246 1.00 96.88 86 GLY A O 1
ATOM 676 N N . SER A 1 87 ? -0.295 3.719 13.619 1.00 96.81 87 SER A N 1
ATOM 677 C CA . SER A 1 87 ? -0.776 3.081 14.848 1.00 96.81 87 SER A CA 1
ATOM 678 C C . SER A 1 87 ? -2.264 2.758 14.764 1.00 96.81 87 SER A C 1
ATOM 680 O O . SER A 1 87 ? -3.061 3.598 14.341 1.00 96.81 87 SER A O 1
ATOM 682 N N . LEU A 1 88 ? -2.650 1.562 15.207 1.00 97.00 88 LEU A N 1
ATOM 683 C CA . LEU A 1 88 ? -4.044 1.132 15.312 1.00 97.00 88 LEU A CA 1
ATOM 684 C C . LEU A 1 88 ? -4.190 0.093 16.426 1.00 97.00 88 LEU A C 1
ATOM 686 O O . LEU A 1 88 ? -3.359 -0.794 16.567 1.00 97.00 88 LEU A O 1
ATOM 690 N N . ALA A 1 89 ? -5.273 0.200 17.201 1.00 93.75 89 ALA A N 1
ATOM 691 C CA . ALA A 1 89 ? -5.644 -0.772 18.234 1.00 93.75 89 ALA A CA 1
ATOM 692 C C . ALA A 1 89 ? -4.538 -1.082 19.270 1.00 93.75 89 ALA A C 1
ATOM 694 O O . ALA A 1 89 ? -4.430 -2.198 19.766 1.00 93.75 89 ALA A O 1
ATOM 695 N N . GLY A 1 90 ? -3.724 -0.076 19.607 1.00 92.69 90 GLY A N 1
ATOM 696 C CA . GLY A 1 90 ? -2.624 -0.200 20.570 1.00 92.69 90 GLY A CA 1
ATOM 697 C C . GLY A 1 90 ? -1.310 -0.711 19.973 1.00 92.69 90 GLY A C 1
ATOM 698 O O . GLY A 1 90 ? -0.282 -0.589 20.633 1.00 92.69 90 GLY A O 1
ATOM 699 N N . ASP A 1 91 ? -1.318 -1.197 18.730 1.00 95.88 91 ASP A N 1
ATOM 700 C CA . ASP A 1 91 ? -0.110 -1.564 17.995 1.00 95.88 91 ASP A CA 1
ATOM 701 C C . ASP A 1 91 ? 0.409 -0.389 17.149 1.00 95.88 91 ASP A C 1
ATOM 703 O O . ASP A 1 91 ? -0.355 0.482 16.718 1.00 95.88 91 ASP A O 1
ATOM 707 N N . THR A 1 92 ? 1.725 -0.324 16.951 1.00 96.44 92 THR A N 1
ATOM 708 C CA . THR A 1 92 ? 2.403 0.743 16.203 1.00 96.44 92 THR A CA 1
ATOM 709 C C . THR A 1 92 ? 3.513 0.170 15.340 1.00 96.44 92 THR A C 1
ATOM 711 O O . THR A 1 92 ? 4.488 -0.382 15.847 1.00 96.44 92 THR A O 1
ATOM 714 N N . SER A 1 93 ? 3.400 0.387 14.031 1.00 96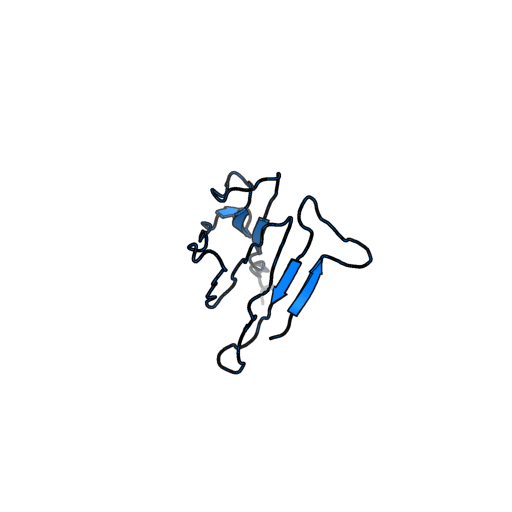.88 93 SER A N 1
ATOM 715 C CA . SER A 1 93 ? 4.446 0.019 13.084 1.00 96.88 93 SER A CA 1
ATOM 716 C C . SER A 1 93 ? 5.723 0.837 13.338 1.00 96.88 93 SER A C 1
ATOM 718 O O . SER A 1 93 ? 5.651 2.062 13.477 1.00 96.88 93 SER A O 1
ATOM 720 N N . PRO A 1 94 ? 6.913 0.205 13.333 1.00 95.62 94 PRO A N 1
ATOM 721 C CA . PRO A 1 94 ? 8.193 0.904 13.422 1.00 95.62 94 PRO A CA 1
ATOM 722 C C . PRO A 1 94 ? 8.601 1.565 12.094 1.00 95.62 94 PRO A C 1
ATOM 724 O O . PRO A 1 94 ? 9.634 2.240 12.028 1.00 95.62 94 PRO A O 1
ATOM 727 N N . VAL A 1 95 ? 7.846 1.343 11.010 1.00 94.44 95 VAL A N 1
ATOM 728 C CA . VAL A 1 95 ? 8.150 1.907 9.694 1.00 94.44 95 VAL A CA 1
ATOM 729 C C . VAL A 1 95 ? 7.997 3.424 9.745 1.00 94.44 95 VAL A C 1
ATOM 731 O O . VAL A 1 95 ? 6.951 3.961 10.106 1.00 94.44 95 VAL A O 1
ATOM 734 N N . ARG A 1 96 ? 9.064 4.131 9.365 1.00 92.19 96 ARG A N 1
ATOM 735 C CA . ARG A 1 96 ? 9.094 5.593 9.382 1.00 92.19 96 ARG A CA 1
ATOM 736 C C . ARG A 1 96 ? 8.206 6.153 8.276 1.00 92.19 96 ARG A C 1
ATOM 738 O O . ARG A 1 96 ? 8.393 5.8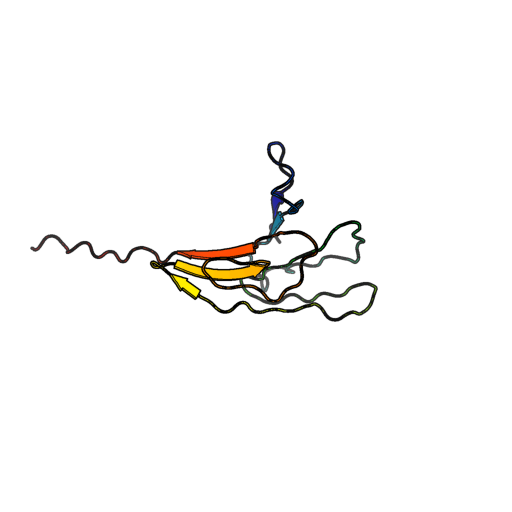38 7.103 1.00 92.19 96 ARG A O 1
ATOM 745 N N . THR A 1 97 ? 7.312 7.060 8.650 1.00 91.62 97 THR A N 1
ATOM 746 C CA . THR A 1 97 ? 6.560 7.905 7.719 1.00 91.62 97 THR A CA 1
ATOM 747 C C . THR A 1 97 ? 6.939 9.368 7.928 1.00 91.62 97 THR A C 1
ATOM 749 O O . THR A 1 97 ? 7.313 9.777 9.026 1.00 91.62 97 THR A O 1
ATOM 752 N N . PHE A 1 98 ? 6.844 10.176 6.871 1.00 92.44 98 PHE A N 1
ATOM 753 C CA . PHE A 1 98 ? 7.092 11.626 6.951 1.00 92.44 98 PHE A CA 1
ATOM 754 C C . PHE A 1 98 ? 5.805 12.452 7.062 1.00 92.44 98 PHE A C 1
ATOM 756 O O . PHE A 1 98 ? 5.842 13.674 7.165 1.00 92.44 98 PHE A O 1
ATOM 763 N N . THR A 1 99 ? 4.659 11.778 7.053 1.00 92.44 99 THR A N 1
ATOM 764 C CA . THR A 1 99 ? 3.337 12.347 7.312 1.00 92.44 99 THR A CA 1
ATOM 765 C C . THR A 1 99 ? 2.552 11.392 8.215 1.00 92.44 99 THR A C 1
ATOM 767 O O . THR A 1 99 ? 2.814 10.181 8.189 1.00 92.44 99 THR A O 1
ATOM 770 N N . PRO A 1 100 ? 1.599 11.891 9.026 1.00 93.25 100 PRO A N 1
ATOM 771 C CA . PRO A 1 100 ? 0.676 11.023 9.748 1.00 93.25 100 PRO A CA 1
ATOM 772 C C . PRO A 1 100 ? -0.127 10.166 8.759 1.00 93.25 100 PRO A C 1
ATOM 774 O O . PRO A 1 100 ? -0.915 10.684 7.967 1.00 93.25 100 PRO A O 1
ATOM 777 N N . LEU A 1 101 ? 0.101 8.855 8.791 1.00 94.81 101 LEU A N 1
ATOM 778 C CA . LEU A 1 101 ? -0.492 7.870 7.890 1.00 94.81 101 LEU A CA 1
ATOM 779 C C . LEU A 1 101 ? -0.799 6.591 8.665 1.00 94.81 101 LEU A C 1
ATOM 781 O O . LEU A 1 101 ? -0.077 6.237 9.591 1.00 94.81 101 LEU A O 1
ATOM 785 N N . LEU A 1 102 ? -1.852 5.894 8.246 1.00 97.31 102 LEU A N 1
ATOM 786 C CA . LEU A 1 102 ? -2.217 4.571 8.739 1.00 97.31 102 LEU A CA 1
ATOM 787 C C . LEU A 1 102 ? -2.382 3.628 7.547 1.00 97.31 102 LEU A C 1
ATOM 789 O O . LEU A 1 102 ? -3.040 3.974 6.562 1.00 97.31 102 LEU A O 1
ATOM 793 N N . GLY A 1 103 ? -1.802 2.438 7.667 1.00 97.12 103 GLY A N 1
ATOM 794 C CA . GLY A 1 103 ? -2.013 1.303 6.782 1.00 97.12 103 GLY A CA 1
ATOM 795 C C . GLY A 1 103 ? -2.095 0.028 7.614 1.00 97.12 103 GLY A C 1
ATOM 796 O O . GLY A 1 103 ? -1.139 -0.323 8.305 1.00 97.12 103 GLY A O 1
ATOM 797 N N . ALA A 1 104 ? -3.240 -0.648 7.560 1.00 97.44 104 ALA A N 1
ATOM 798 C CA . ALA A 1 104 ? -3.463 -1.910 8.248 1.00 97.44 104 ALA A CA 1
ATOM 799 C C . ALA A 1 104 ? -4.238 -2.880 7.352 1.00 97.44 104 ALA A C 1
ATOM 801 O O . ALA A 1 104 ? -5.133 -2.480 6.608 1.00 97.44 104 ALA A O 1
ATOM 802 N N . GLU A 1 105 ? -3.882 -4.156 7.426 1.00 96.69 105 GLU A N 1
ATOM 803 C CA . GLU A 1 105 ? -4.692 -5.249 6.899 1.00 96.69 105 GLU A CA 1
ATOM 804 C C . GLU A 1 105 ? -5.608 -5.752 8.014 1.00 96.69 105 GLU A C 1
ATOM 806 O O . GLU A 1 105 ? -5.156 -5.930 9.143 1.00 96.69 105 GLU A O 1
ATOM 811 N N . ILE A 1 106 ? -6.883 -5.975 7.697 1.00 95.81 106 ILE A N 1
ATOM 812 C CA . ILE A 1 106 ? -7.873 -6.509 8.632 1.00 95.81 106 ILE A CA 1
ATOM 813 C C . ILE A 1 106 ? -8.546 -7.699 7.957 1.00 95.81 106 ILE A C 1
ATOM 815 O O . ILE A 1 106 ? -9.196 -7.544 6.923 1.00 95.81 106 ILE A O 1
ATOM 819 N N . VAL A 1 107 ? -8.394 -8.879 8.548 1.00 94.88 107 VAL A N 1
ATOM 820 C CA . VAL A 1 107 ? -9.049 -10.112 8.114 1.00 94.88 107 VAL A CA 1
ATOM 821 C C . VAL A 1 107 ? -10.113 -10.459 9.143 1.00 94.88 107 VAL A C 1
ATOM 823 O O . VAL A 1 107 ? -9.806 -10.700 10.307 1.00 94.88 107 VAL A O 1
ATOM 826 N N . LEU A 1 108 ? -11.374 -10.464 8.723 1.00 93.94 108 LEU A N 1
ATOM 827 C CA . LEU A 1 108 ? -12.493 -10.840 9.583 1.00 93.94 108 LEU A CA 1
ATOM 828 C C . LEU A 1 108 ? -12.664 -12.357 9.548 1.00 93.94 108 LEU A C 1
ATOM 830 O O . LEU A 1 108 ? -12.700 -12.945 8.465 1.00 93.94 108 LEU A O 1
ATOM 834 N N . ALA A 1 109 ? -12.810 -12.993 10.711 1.00 83.12 109 ALA A N 1
ATOM 835 C CA . ALA A 1 109 ? -13.299 -14.361 10.744 1.00 83.12 109 ALA A CA 1
ATOM 836 C C . ALA A 1 109 ? -14.719 -14.394 10.162 1.00 83.12 109 ALA A C 1
ATOM 838 O O . ALA A 1 109 ? -15.568 -13.567 10.501 1.00 83.12 109 ALA A O 1
ATOM 839 N N . THR A 1 110 ? -14.995 -15.364 9.293 1.00 75.25 110 THR A N 1
ATOM 840 C CA . THR A 1 110 ? -16.377 -15.701 8.953 1.00 75.25 110 THR A CA 1
ATOM 841 C C . THR A 1 110 ? -17.060 -16.145 10.240 1.00 75.25 110 THR A C 1
ATOM 843 O O . THR A 1 110 ? -16.503 -16.986 10.952 1.00 75.25 110 THR A O 1
ATOM 846 N N . ALA A 1 111 ? -18.223 -15.571 10.558 1.00 63.50 111 ALA A N 1
ATOM 847 C CA . ALA A 1 111 ? -19.025 -16.021 11.689 1.00 63.50 111 ALA A CA 1
ATOM 848 C C . ALA A 1 111 ? -19.117 -17.552 11.638 1.00 63.50 111 ALA A C 1
ATOM 850 O O . ALA A 1 111 ? -19.439 -18.114 10.590 1.00 63.50 111 ALA A O 1
ATOM 851 N N . ARG A 1 112 ? -18.768 -18.234 12.733 1.00 56.66 112 ARG A N 1
ATOM 852 C CA . ARG A 1 112 ? -19.143 -19.641 12.864 1.00 56.66 112 ARG A CA 1
ATOM 853 C C . ARG A 1 112 ? -20.661 -19.687 12.737 1.00 56.66 112 ARG A C 1
ATOM 855 O O . ARG A 1 112 ? -21.342 -18.889 13.383 1.00 56.66 112 ARG A O 1
ATOM 862 N N . ASP A 1 113 ? -21.165 -20.590 11.903 1.00 50.69 113 ASP A N 1
ATOM 863 C CA . ASP A 1 113 ? -22.571 -20.982 11.893 1.00 50.69 113 ASP A CA 1
ATOM 864 C C . ASP A 1 113 ? -22.894 -21.675 13.229 1.00 50.69 113 ASP A C 1
ATOM 866 O O . ASP A 1 113 ? -23.143 -22.873 13.289 1.00 50.69 113 ASP A O 1
ATOM 870 N N . ASP A 1 114 ? -22.904 -20.923 14.329 1.00 53.94 114 ASP A N 1
ATOM 871 C CA . ASP A 1 114 ? -23.439 -21.365 15.617 1.00 53.94 114 ASP A CA 1
ATOM 872 C C . ASP A 1 114 ? -24.973 -21.215 15.608 1.00 53.94 114 ASP A C 1
ATOM 874 O O . ASP A 1 114 ? -25.591 -20.869 16.615 1.00 53.94 114 ASP A O 1
ATOM 878 N N . HIS A 1 115 ? -25.615 -21.455 14.457 1.00 47.47 115 HIS A N 1
ATOM 879 C CA . HIS A 1 115 ? -27.049 -21.685 14.430 1.00 47.47 115 HIS A CA 1
ATOM 880 C C . HIS A 1 115 ? -27.269 -23.122 14.910 1.00 47.47 115 HIS A C 1
ATOM 882 O O . HIS A 1 115 ? -26.912 -24.058 14.184 1.00 47.47 115 HIS A O 1
ATOM 888 N N . PRO A 1 116 ? -27.818 -23.350 16.119 1.00 47.94 116 PRO A N 1
ATOM 889 C CA . PRO A 1 116 ? -28.206 -24.694 16.501 1.00 47.94 116 PRO A CA 1
ATOM 890 C C . PRO A 1 116 ? -29.188 -25.188 15.440 1.00 47.94 116 PRO A C 1
ATOM 892 O O . PRO A 1 116 ? -30.188 -24.527 15.156 1.00 47.94 116 PRO A O 1
ATOM 895 N N . SER A 1 117 ? -28.876 -26.323 14.811 1.00 50.75 117 SER A N 1
ATOM 896 C CA . SER A 1 117 ? -29.829 -26.990 13.925 1.00 50.75 117 SER A CA 1
ATOM 897 C C . SER A 1 117 ? -31.156 -27.112 14.680 1.00 50.75 117 SER A C 1
ATOM 899 O O . SER A 1 117 ? -31.129 -27.590 15.820 1.00 50.75 117 SER A O 1
ATOM 901 N N . PRO A 1 118 ? -32.299 -26.672 14.119 1.00 48.00 118 PRO A N 1
ATOM 902 C CA . PRO A 1 118 ? -33.576 -26.913 14.765 1.00 48.00 118 PRO A CA 1
ATOM 903 C C . PRO A 1 118 ? -33.708 -28.429 14.901 1.00 48.00 118 PRO A C 1
ATOM 905 O O . PRO A 1 118 ? -33.625 -29.159 13.911 1.00 48.00 118 PRO A O 1
ATOM 908 N N . GLY A 1 119 ? -33.773 -28.883 16.154 1.00 54.97 119 GLY A N 1
ATOM 909 C CA . GLY A 1 119 ? -33.798 -30.294 16.507 1.00 54.97 119 GLY A CA 1
ATOM 910 C C . GLY A 1 119 ? -34.846 -31.043 15.691 1.00 54.97 119 GLY A C 1
ATOM 911 O O . GLY A 1 119 ? -35.954 -30.548 15.478 1.00 54.97 119 GLY A O 1
ATOM 912 N N . ARG A 1 120 ? -34.450 -32.222 15.217 1.00 43.31 120 ARG A N 1
ATOM 913 C CA . ARG A 1 120 ? -35.354 -33.224 14.662 1.00 43.31 120 ARG A CA 1
ATOM 914 C C . ARG A 1 120 ? -36.078 -33.957 15.784 1.00 43.31 120 ARG A C 1
ATOM 916 O O . ARG A 1 120 ? -35.434 -34.178 16.833 1.00 43.31 120 ARG A O 1
#